Protein AF-A0A5C9DZH8-F1 (afdb_monomer)

Foldseek 3Di:
DVVVVVCVVVVVVVVVVVVVVVVVVVCCVVPDPPDPPDPVNVDDDPVPDDDFDDPDDDQDCLVVLVVVLVVLVVVLVVVVVCVVPDPDDDDPVNVVVNVVVVVVNVVVSVVSVVVRDDNDDPPVNVVVVVVVSVVVRVVVVVVVVD

Radius of gyration: 27.17 Å; Cα contacts (8 Å, |Δi|>4): 18; chains: 1; bounding box: 57×44×65 Å

Solvent-accessible surface area (backbone atoms only — not comparable to full-atom values): 9003 Å² total; per-residue (Å²): 120,66,71,63,61,71,46,46,63,58,52,51,52,53,50,51,53,51,50,50,53,50,51,51,53,49,49,48,62,72,71,47,82,87,66,84,84,48,72,81,77,74,49,81,90,52,94,87,51,81,88,78,77,78,93,75,73,85,76,66,68,63,62,55,53,54,51,54,52,48,54,54,51,51,54,50,49,51,52,54,49,52,56,74,70,46,91,70,83,80,47,74,67,56,54,52,50,50,51,52,55,51,48,53,51,52,53,51,52,52,53,49,63,75,65,57,75,84,86,67,77,49,74,68,55,54,50,52,54,49,53,52,53,52,53,53,51,54,54,52,53,59,62,75,77,106

pLDDT: mean 85.33, std 10.64, range [52.56, 98.5]

Structure (mmCIF, N/CA/C/O backbone):
data_AF-A0A5C9DZH8-F1
#
_entry.id   AF-A0A5C9DZH8-F1
#
loop_
_atom_site.group_PDB
_atom_site.id
_atom_site.type_symbol
_atom_site.label_atom_id
_atom_site.label_alt_id
_atom_site.label_comp_id
_atom_site.label_asym_id
_atom_site.label_entity_id
_atom_site.label_seq_id
_atom_site.pdbx_PDB_ins_code
_atom_site.Cartn_x
_atom_site.Cartn_y
_atom_site.Cartn_z
_atom_site.occupancy
_atom_site.B_iso_or_equiv
_atom_site.auth_seq_id
_atom_site.auth_comp_id
_atom_site.auth_asym_id
_atom_site.auth_atom_id
_atom_site.pdbx_PDB_model_num
ATOM 1 N N . MET A 1 1 ? -8.150 -14.924 -30.686 1.00 62.31 1 MET A N 1
ATOM 2 C CA . MET A 1 1 ? -9.137 -15.748 -29.946 1.00 62.31 1 MET A CA 1
ATOM 3 C C . MET A 1 1 ? -8.520 -16.765 -28.980 1.00 62.31 1 MET A C 1
ATOM 5 O O . MET A 1 1 ? -9.157 -17.005 -27.970 1.00 62.31 1 MET A O 1
ATOM 9 N N . ARG A 1 2 ? -7.307 -17.313 -29.202 1.00 74.12 2 ARG A N 1
ATOM 10 C CA . ARG A 1 2 ? -6.668 -18.257 -28.249 1.00 74.12 2 ARG A CA 1
ATOM 11 C C . ARG A 1 2 ? -6.383 -17.671 -26.857 1.00 74.12 2 ARG A C 1
ATOM 13 O O . ARG A 1 2 ? -6.681 -18.331 -25.878 1.00 74.12 2 ARG A O 1
ATOM 20 N N . LEU A 1 3 ? -5.976 -16.400 -26.790 1.00 78.06 3 LEU A N 1
ATOM 21 C CA . LEU A 1 3 ? -5.715 -15.695 -25.528 1.00 78.06 3 LEU A CA 1
ATOM 22 C C . LEU A 1 3 ? -6.865 -15.830 -24.510 1.00 78.06 3 LEU A C 1
ATOM 24 O O . LEU A 1 3 ? -6.625 -16.128 -23.351 1.00 78.06 3 LEU A O 1
ATOM 28 N N . PHE A 1 4 ? -8.123 -15.673 -24.941 1.00 81.81 4 PHE A N 1
ATOM 29 C CA . PHE A 1 4 ? -9.279 -15.787 -24.042 1.00 81.81 4 PHE A CA 1
ATOM 30 C C . PHE A 1 4 ? -9.488 -17.206 -23.504 1.00 81.81 4 PHE A C 1
ATOM 32 O O . PHE A 1 4 ? -9.944 -17.363 -22.377 1.00 81.81 4 PHE A O 1
ATOM 39 N N . ILE A 1 5 ? -9.142 -18.227 -24.291 1.00 90.69 5 ILE A N 1
ATOM 40 C CA . ILE A 1 5 ? -9.254 -19.634 -23.892 1.00 90.69 5 ILE A CA 1
ATOM 41 C C . ILE A 1 5 ? -8.209 -19.953 -22.817 1.00 90.69 5 ILE A C 1
ATOM 43 O O . ILE A 1 5 ? -8.519 -20.643 -21.850 1.00 90.69 5 ILE A O 1
ATOM 47 N N . ASP A 1 6 ? -7.015 -19.370 -22.926 1.00 90.81 6 ASP A N 1
ATOM 48 C CA . ASP A 1 6 ? -5.928 -19.557 -21.959 1.00 90.81 6 ASP A CA 1
ATOM 49 C C . ASP A 1 6 ? -6.239 -18.933 -20.581 1.00 90.81 6 ASP A C 1
ATOM 51 O O . ASP A 1 6 ? -5.700 -19.371 -19.567 1.00 90.81 6 ASP A O 1
ATOM 55 N N . PHE A 1 7 ? -7.157 -17.959 -20.514 1.00 93.69 7 PHE A N 1
ATOM 56 C CA . PHE A 1 7 ? -7.638 -17.367 -19.257 1.00 93.69 7 PHE A CA 1
ATOM 57 C C . PHE A 1 7 ? -8.841 -18.097 -18.635 1.00 93.69 7 PHE A C 1
ATOM 59 O O . PHE A 1 7 ? -9.183 -17.820 -17.482 1.00 93.69 7 PHE A O 1
ATOM 66 N N . ILE A 1 8 ? -9.466 -19.053 -19.336 1.00 94.19 8 ILE A N 1
ATOM 67 C CA . ILE A 1 8 ? -10.586 -19.845 -18.794 1.00 94.19 8 ILE A CA 1
ATOM 68 C C . ILE A 1 8 ? -10.214 -20.525 -17.463 1.00 94.19 8 ILE A C 1
ATOM 70 O O . ILE A 1 8 ? -11.000 -20.411 -16.521 1.00 94.19 8 ILE A O 1
ATOM 74 N N . PRO A 1 9 ? -9.034 -21.163 -17.306 1.00 95.00 9 PRO A N 1
ATOM 75 C CA . PRO A 1 9 ? -8.641 -21.756 -16.030 1.00 95.00 9 PRO A CA 1
ATOM 76 C C . PRO A 1 9 ? -8.599 -20.743 -14.881 1.00 95.00 9 PRO A C 1
ATOM 78 O O . PRO A 1 9 ? -9.041 -21.059 -13.781 1.00 95.00 9 PRO A O 1
ATOM 81 N N . VAL A 1 10 ? -8.122 -19.518 -15.127 1.00 95.56 10 VAL A N 1
ATOM 82 C CA . VAL A 1 10 ? -8.063 -18.458 -14.105 1.00 95.56 10 VAL A CA 1
ATOM 83 C C . VAL A 1 10 ? -9.467 -18.093 -13.627 1.00 95.56 10 VAL A C 1
ATOM 85 O O . VAL A 1 10 ? -9.702 -17.995 -12.423 1.00 95.56 10 VAL A O 1
ATOM 88 N N . LEU A 1 11 ? -10.421 -17.956 -14.553 1.00 95.00 11 LEU A N 1
ATOM 89 C CA . LEU A 1 11 ? -11.821 -17.692 -14.215 1.00 95.00 11 LEU A CA 1
ATOM 90 C C . LEU A 1 11 ? -12.456 -18.848 -13.437 1.00 95.00 11 LEU A C 1
ATOM 92 O O . LEU A 1 11 ? -13.176 -18.603 -12.470 1.00 95.00 11 LEU A O 1
ATOM 96 N N . ILE A 1 12 ? -12.166 -20.095 -13.819 1.00 96.88 12 ILE A N 1
ATOM 97 C CA . ILE A 1 12 ? -12.646 -21.284 -13.101 1.00 96.88 12 ILE A CA 1
ATOM 98 C C . ILE A 1 12 ? -12.119 -21.285 -11.662 1.00 96.88 12 ILE A C 1
ATOM 100 O O . ILE A 1 12 ? -12.902 -21.468 -10.734 1.00 96.88 12 ILE A O 1
ATOM 104 N N . TRP A 1 13 ? -10.824 -21.030 -11.455 1.00 97.88 13 TRP A N 1
ATOM 105 C CA . TRP A 1 13 ? -10.233 -20.960 -10.115 1.00 97.88 13 TRP A CA 1
ATOM 106 C C . TRP A 1 13 ? -10.805 -19.816 -9.277 1.00 97.88 13 TRP A C 1
ATOM 108 O O . TRP A 1 13 ? -11.124 -20.024 -8.107 1.00 97.88 13 TRP A O 1
ATOM 118 N N . ALA A 1 14 ? -10.990 -18.632 -9.865 1.00 97.56 14 ALA A N 1
ATOM 119 C CA . ALA A 1 14 ? -11.599 -17.496 -9.177 1.00 97.56 14 ALA A CA 1
ATOM 120 C C . ALA A 1 14 ? -13.048 -17.797 -8.757 1.00 97.56 14 ALA A C 1
ATOM 122 O O . ALA A 1 14 ? -13.442 -17.519 -7.623 1.00 97.56 14 ALA A O 1
ATOM 123 N N . MET A 1 15 ? -13.830 -18.421 -9.644 1.00 98.00 15 MET A N 1
ATOM 124 C 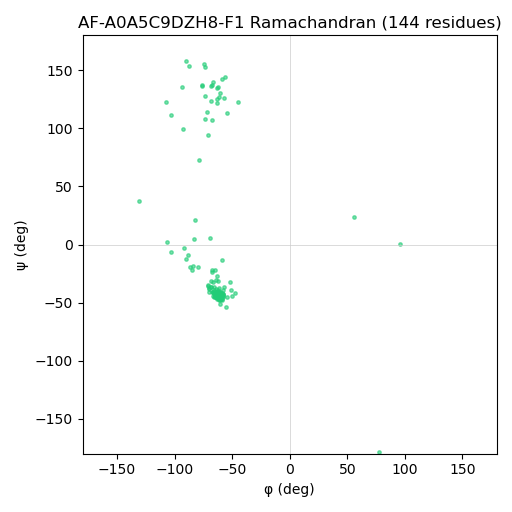CA . MET A 1 15 ? -15.200 -18.836 -9.349 1.00 98.00 15 MET A CA 1
ATOM 125 C C . MET A 1 15 ? -15.236 -19.917 -8.268 1.00 98.00 15 MET A C 1
ATOM 127 O O . MET A 1 15 ? -16.034 -19.820 -7.341 1.00 98.00 15 MET A O 1
ATOM 131 N N . LEU A 1 16 ? -14.354 -20.914 -8.340 1.00 98.38 16 LEU A N 1
ATOM 132 C CA . LEU A 1 16 ? -14.255 -21.968 -7.333 1.00 98.38 16 LEU A CA 1
ATOM 133 C C . LEU A 1 16 ? -13.894 -21.397 -5.954 1.00 98.38 16 LEU A C 1
ATOM 135 O O . LEU A 1 16 ? -14.510 -21.781 -4.962 1.00 98.38 16 LEU A O 1
ATOM 139 N N . ALA A 1 17 ? -12.963 -20.441 -5.887 1.00 98.25 17 ALA A N 1
ATOM 140 C CA . ALA A 1 17 ? -12.622 -19.743 -4.649 1.00 98.25 17 ALA A CA 1
ATOM 141 C C . ALA A 1 17 ? -13.820 -18.964 -4.079 1.00 98.25 17 ALA A C 1
ATOM 143 O O . ALA A 1 17 ? -14.111 -19.068 -2.888 1.00 98.25 17 ALA A O 1
ATOM 144 N N . ALA A 1 18 ? -14.561 -18.240 -4.922 1.00 98.44 18 ALA A N 1
ATOM 145 C CA . ALA A 1 18 ? -15.762 -17.521 -4.500 1.00 98.44 18 ALA A CA 1
ATOM 146 C C . ALA A 1 18 ? -16.862 -18.473 -3.996 1.00 98.44 18 ALA A C 1
ATOM 148 O O . ALA A 1 18 ? -17.441 -18.241 -2.935 1.00 98.44 18 ALA A O 1
ATOM 149 N N . VAL A 1 19 ? -17.113 -19.575 -4.712 1.00 98.50 19 VAL A N 1
ATOM 150 C CA . VAL A 1 19 ? -18.069 -20.616 -4.303 1.00 98.50 19 VAL A CA 1
ATOM 151 C C . VAL A 1 19 ? -17.660 -21.227 -2.969 1.00 98.50 19 VAL A C 1
ATOM 153 O O . VAL A 1 19 ? -18.512 -21.395 -2.102 1.00 98.50 19 VAL A O 1
ATOM 156 N N . LEU A 1 20 ? -16.372 -21.509 -2.763 1.00 98.38 20 LEU A N 1
ATOM 157 C CA . LEU A 1 20 ? -15.872 -22.041 -1.499 1.00 98.38 20 LEU A CA 1
ATOM 158 C C . LEU A 1 20 ? -16.173 -21.093 -0.331 1.00 98.38 20 LEU A C 1
ATOM 160 O O . LEU A 1 20 ? -16.703 -21.539 0.685 1.00 98.38 20 LEU A O 1
ATOM 164 N N . VAL A 1 21 ? -15.899 -19.792 -0.487 1.00 98.44 21 VAL A N 1
ATOM 165 C CA . VAL A 1 21 ? -16.213 -18.775 0.534 1.00 98.44 21 VAL A CA 1
ATOM 166 C C . VAL A 1 21 ? -17.713 -18.747 0.825 1.00 98.44 21 VAL A C 1
ATOM 168 O O . VAL A 1 21 ? -18.111 -18.783 1.987 1.00 98.44 21 VAL A O 1
ATOM 171 N N . ILE A 1 22 ? -18.553 -18.743 -0.213 1.00 98.44 22 ILE A N 1
ATOM 172 C CA . ILE A 1 22 ? -20.014 -18.734 -0.060 1.00 98.44 22 ILE A CA 1
ATOM 173 C C . ILE A 1 22 ? -20.497 -19.991 0.667 1.00 98.44 22 ILE A C 1
ATOM 175 O O . ILE A 1 22 ? -21.283 -19.883 1.605 1.00 98.44 22 ILE A O 1
ATOM 179 N N . VAL A 1 23 ? -20.013 -21.175 0.284 1.00 98.44 23 VAL A N 1
ATOM 180 C CA . VAL A 1 23 ? -20.382 -22.448 0.918 1.00 98.44 23 VAL A CA 1
ATOM 181 C C . VAL A 1 23 ? -19.946 -22.472 2.380 1.00 98.44 23 VAL A C 1
ATOM 183 O O . VAL A 1 23 ? -20.728 -22.888 3.228 1.00 98.44 23 VAL A O 1
ATOM 186 N N . MET A 1 24 ? -18.742 -21.992 2.704 1.00 98.12 24 MET A N 1
ATOM 187 C CA . MET A 1 24 ? -18.263 -21.917 4.088 1.00 98.12 24 MET A CA 1
ATOM 188 C C . MET A 1 24 ? -19.092 -20.948 4.936 1.00 98.12 24 MET A C 1
ATOM 190 O O . MET A 1 24 ? -19.473 -21.289 6.057 1.00 98.12 24 MET A O 1
ATOM 194 N N . LEU A 1 25 ? -19.416 -19.762 4.412 1.00 97.75 25 LEU A N 1
ATOM 195 C CA . LEU A 1 25 ? -20.272 -18.796 5.105 1.00 97.75 25 LEU A CA 1
ATOM 196 C C . LEU A 1 25 ? -21.700 -19.328 5.274 1.00 97.75 25 LEU A C 1
ATOM 198 O O . LEU A 1 25 ? -22.280 -19.182 6.348 1.00 97.75 25 LEU A O 1
ATOM 202 N N . PHE A 1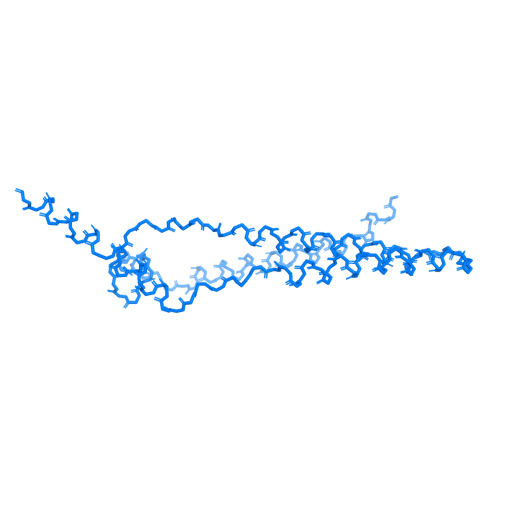 26 ? -22.247 -19.990 4.253 1.00 97.75 26 PHE A N 1
ATOM 203 C CA . PHE A 1 26 ? -23.571 -20.604 4.307 1.00 97.75 26 PHE A CA 1
ATOM 204 C C . PHE A 1 26 ? -23.618 -21.762 5.307 1.00 97.75 26 PHE A C 1
ATOM 206 O O . PHE A 1 26 ? -24.518 -21.818 6.140 1.00 97.75 26 PHE A O 1
ATOM 213 N N . ALA A 1 27 ? -22.619 -22.647 5.291 1.00 97.44 27 ALA A N 1
ATOM 214 C CA . ALA A 1 27 ? -22.493 -23.723 6.267 1.00 97.44 27 ALA A CA 1
ATOM 215 C C . ALA A 1 27 ? -22.372 -23.167 7.692 1.00 97.44 27 ALA A C 1
ATOM 217 O O . ALA A 1 27 ? -23.063 -23.643 8.586 1.00 97.44 27 ALA A O 1
ATOM 218 N N . SER A 1 28 ? -21.562 -22.122 7.900 1.00 95.69 28 SER A N 1
ATOM 219 C CA . SER A 1 28 ? -21.458 -21.424 9.188 1.00 95.69 28 SER A CA 1
ATOM 220 C C . SER A 1 28 ? -22.808 -20.864 9.640 1.00 95.69 28 SER A C 1
ATOM 222 O O . SER A 1 28 ? -23.207 -21.062 10.784 1.00 95.69 28 SER A O 1
ATOM 224 N N . TRP A 1 29 ? -23.557 -20.229 8.735 1.00 93.25 29 TRP A N 1
ATOM 225 C CA . TRP A 1 29 ? -24.883 -19.690 9.028 1.00 93.25 29 TRP A CA 1
ATOM 226 C C . TRP A 1 29 ? -25.904 -20.781 9.394 1.00 93.25 29 TRP A C 1
ATOM 228 O O . TRP A 1 29 ? -26.630 -20.617 10.373 1.00 93.25 29 TRP A O 1
ATOM 238 N N . VAL A 1 30 ? -25.913 -21.914 8.680 1.00 95.31 30 VAL A N 1
ATOM 239 C CA . VAL A 1 30 ? -26.812 -23.052 8.959 1.00 95.31 30 VAL A CA 1
ATOM 240 C C . VAL A 1 30 ? -26.440 -23.775 10.258 1.00 95.31 30 VAL A C 1
ATOM 242 O O . VAL A 1 30 ? -27.325 -24.157 11.020 1.00 95.31 30 VAL A O 1
ATOM 245 N N . LEU A 1 31 ? -25.146 -23.971 10.525 1.00 95.31 31 LEU A N 1
ATOM 246 C CA . LEU A 1 31 ? -24.659 -24.701 11.703 1.00 95.31 31 LEU A CA 1
ATOM 247 C C . LEU A 1 31 ? -24.663 -23.852 12.982 1.00 95.31 31 LEU A C 1
ATOM 249 O O . LEU A 1 31 ? -24.599 -24.402 14.083 1.00 95.31 31 LEU A O 1
ATOM 253 N N . ARG A 1 32 ? -24.710 -22.519 12.869 1.00 90.62 32 ARG A N 1
ATOM 254 C CA . ARG A 1 32 ? -24.673 -21.621 14.025 1.00 90.62 32 ARG A CA 1
ATOM 255 C C . ARG A 1 32 ? -25.903 -21.839 14.924 1.00 90.62 32 ARG A C 1
ATOM 257 O O . ARG A 1 32 ? -27.036 -21.836 14.436 1.00 90.62 32 ARG A O 1
ATOM 264 N N . PRO A 1 33 ? -25.727 -21.917 16.258 1.00 88.69 33 PRO A N 1
ATOM 265 C CA . PRO A 1 33 ? -26.854 -21.900 17.180 1.00 88.69 33 PRO A CA 1
ATOM 266 C C . PRO A 1 33 ? -27.593 -20.563 17.073 1.00 88.69 33 PRO A C 1
ATOM 268 O O . PRO A 1 33 ? -27.020 -19.489 17.290 1.00 88.69 33 PRO A O 1
ATOM 271 N N . HIS A 1 34 ? -28.880 -20.634 16.745 1.00 79.31 34 HIS A N 1
ATOM 272 C CA . HIS A 1 34 ? -29.763 -19.478 16.642 1.00 79.31 34 HIS A CA 1
ATOM 273 C C . HIS A 1 34 ? -30.196 -19.043 18.048 1.00 79.31 34 HIS A C 1
ATOM 275 O O . HIS A 1 34 ? -31.311 -19.297 18.494 1.00 79.31 34 HIS A O 1
ATOM 281 N N . VAL A 1 35 ? -29.270 -18.437 18.791 1.00 75.50 35 VAL A N 1
ATOM 282 C CA . VAL A 1 35 ? -29.570 -17.826 20.090 1.00 75.50 35 VAL A CA 1
ATOM 283 C C . VAL A 1 35 ? -30.278 -16.495 19.845 1.00 75.50 35 VAL A C 1
ATOM 285 O O . VAL A 1 35 ? -29.836 -15.727 18.990 1.00 75.50 35 VAL A O 1
ATOM 288 N N . LEU A 1 36 ? -31.340 -16.213 20.609 1.00 75.06 36 LEU A N 1
ATOM 289 C CA . LEU A 1 36 ? -32.022 -14.915 20.622 1.00 75.06 36 LEU A CA 1
ATOM 290 C C . LEU A 1 36 ? -30.986 -13.781 20.668 1.00 75.06 36 LEU A C 1
ATOM 292 O O . LEU A 1 36 ? -30.122 -13.744 21.553 1.00 75.06 36 LEU A O 1
ATOM 296 N N . GLN A 1 37 ? -31.054 -12.893 19.677 1.00 78.38 37 GLN A N 1
ATOM 297 C CA . GLN A 1 37 ? -30.269 -11.667 19.637 1.00 78.38 37 GLN A CA 1
ATOM 298 C C . GLN A 1 37 ? -30.836 -10.730 20.705 1.00 78.38 37 GLN A C 1
ATOM 300 O O . GLN A 1 37 ? -31.842 -10.064 20.493 1.00 78.38 37 GLN A O 1
ATOM 305 N N . ASN A 1 38 ? -30.249 -10.756 21.899 1.00 80.75 38 ASN A N 1
ATOM 306 C CA . ASN A 1 38 ? -30.510 -9.762 22.932 1.00 80.75 38 ASN A CA 1
ATOM 307 C C . ASN A 1 38 ? -29.819 -8.443 22.556 1.00 80.75 38 ASN A C 1
ATOM 309 O O . ASN A 1 38 ? -28.785 -8.463 21.888 1.00 80.75 38 ASN A O 1
ATOM 313 N N . SER A 1 39 ? -30.372 -7.323 23.032 1.00 82.06 39 SER A N 1
ATOM 314 C CA . SER A 1 39 ? -29.853 -5.968 22.779 1.00 82.06 39 SER A CA 1
ATOM 315 C C . SER A 1 39 ? -28.339 -5.869 23.021 1.00 82.06 39 SER A C 1
ATOM 317 O O . SER A 1 39 ? -27.614 -5.352 22.178 1.00 82.06 39 SER A O 1
ATOM 319 N N . GLU A 1 40 ? -27.854 -6.494 24.100 1.00 82.56 40 GLU A N 1
ATOM 320 C CA . GLU A 1 40 ? -26.433 -6.553 24.479 1.00 82.56 40 GLU A CA 1
ATOM 321 C C . GLU A 1 40 ? -25.511 -7.273 23.480 1.00 82.56 40 GLU A C 1
ATOM 323 O O . GLU A 1 40 ? -24.320 -7.001 23.431 1.00 82.56 40 GLU A O 1
ATOM 328 N N . LYS A 1 41 ? -26.009 -8.233 22.687 1.00 82.00 41 LYS A N 1
ATOM 329 C CA . LYS A 1 41 ? -25.179 -8.914 21.667 1.00 82.00 41 LYS A CA 1
ATOM 330 C C . LYS A 1 41 ? -25.102 -8.139 20.360 1.00 82.00 41 LYS A C 1
ATOM 332 O O . LYS A 1 41 ? -24.256 -8.449 19.525 1.00 82.00 41 LYS A O 1
ATOM 337 N N . THR A 1 42 ? -26.034 -7.217 20.151 1.00 87.25 42 THR A N 1
ATOM 338 C CA . THR A 1 42 ? -26.127 -6.383 18.949 1.00 87.25 42 THR A CA 1
ATOM 339 C C . THR A 1 42 ? -25.625 -4.961 19.182 1.00 87.25 42 THR A C 1
ATOM 341 O O . THR A 1 42 ? -25.540 -4.200 18.221 1.00 87.25 42 THR A O 1
ATOM 344 N N . SER A 1 43 ? -25.303 -4.596 20.427 1.00 86.62 43 SER A N 1
ATOM 345 C CA . SER A 1 43 ? -24.694 -3.315 20.768 1.00 86.62 43 SER A CA 1
ATOM 346 C C . SER A 1 43 ? -23.217 -3.274 20.358 1.00 86.62 43 SER A C 1
ATOM 348 O O . SER A 1 43 ? -22.547 -4.298 20.202 1.00 86.62 43 SER A O 1
ATOM 350 N N . THR A 1 44 ? -22.711 -2.061 20.134 1.00 87.62 44 THR A N 1
ATOM 351 C CA . THR A 1 44 ? -21.293 -1.822 19.845 1.00 87.62 44 THR A CA 1
ATOM 352 C C . THR A 1 44 ? -20.437 -2.254 21.034 1.00 87.62 44 THR A C 1
ATOM 354 O O . THR A 1 44 ? -20.759 -1.949 22.179 1.00 87.62 44 THR A O 1
ATOM 357 N N . TYR A 1 45 ? -19.330 -2.949 20.767 1.00 86.06 45 TYR A N 1
ATOM 358 C CA . TYR A 1 45 ? -18.398 -3.364 21.812 1.00 86.06 45 TYR A CA 1
ATOM 359 C C . TYR A 1 45 ? -17.606 -2.165 22.358 1.00 86.06 45 TYR A C 1
ATOM 361 O O . TYR A 1 45 ? -16.770 -1.613 21.650 1.00 86.06 45 TYR A O 1
ATOM 369 N N . GLU A 1 46 ? -17.834 -1.822 23.626 1.00 86.81 46 GLU A N 1
ATOM 370 C CA . GLU A 1 46 ? -17.144 -0.749 24.371 1.00 86.81 46 GLU A CA 1
ATOM 371 C C . GLU A 1 46 ? -16.650 -1.259 25.742 1.00 86.81 46 GLU A C 1
ATOM 373 O O . GLU A 1 46 ? -16.732 -0.585 26.764 1.00 86.81 46 GLU A O 1
ATOM 378 N N . CYS A 1 47 ? -16.184 -2.515 25.804 1.00 85.06 47 CYS A N 1
ATOM 379 C CA . CYS A 1 47 ? -15.733 -3.169 27.048 1.00 85.06 47 CYS A CA 1
ATOM 380 C C . CYS A 1 47 ? -16.777 -3.183 28.192 1.00 85.06 47 CYS A C 1
ATOM 382 O O . CYS A 1 47 ? -16.407 -3.339 29.355 1.00 85.06 47 CYS A O 1
ATOM 384 N N . GLY A 1 48 ? -18.070 -3.072 27.861 1.00 84.50 48 GLY A N 1
ATOM 385 C CA . GLY A 1 48 ? -19.183 -3.053 28.819 1.00 84.50 48 GLY A CA 1
ATOM 386 C C . GLY A 1 48 ? -19.669 -1.656 29.216 1.00 84.50 48 GLY A C 1
ATOM 387 O O . GLY A 1 48 ? -20.600 -1.561 30.009 1.00 84.50 48 GLY A O 1
ATOM 388 N N . GLU A 1 49 ? -19.069 -0.594 28.674 1.00 82.00 49 GLU A N 1
ATOM 389 C CA . GLU A 1 49 ? -19.537 0.785 28.844 1.00 82.00 49 GLU A CA 1
ATOM 390 C C . GLU A 1 49 ? -20.534 1.181 27.742 1.00 82.00 49 GLU A C 1
ATOM 392 O O . GLU A 1 49 ? -20.560 0.596 26.658 1.00 82.00 49 GLU A O 1
ATOM 397 N N . GLU A 1 50 ? -21.359 2.196 28.007 1.00 83.25 50 GLU A N 1
ATOM 398 C CA . GLU A 1 50 ? -22.243 2.766 26.987 1.00 83.25 50 GLU A CA 1
ATOM 399 C C . GLU A 1 50 ? -21.445 3.656 26.015 1.00 83.25 50 GLU A C 1
ATOM 401 O O . GLU A 1 50 ? -20.596 4.437 26.455 1.00 83.25 50 GLU A O 1
ATOM 406 N N . PRO A 1 51 ? -21.701 3.577 24.694 1.00 82.06 51 PRO A N 1
ATOM 407 C CA . PRO A 1 51 ? -20.979 4.375 23.711 1.00 82.06 51 PRO A CA 1
ATOM 408 C C . PRO A 1 51 ? -21.240 5.869 23.923 1.00 82.06 51 PRO A C 1
ATOM 410 O O . PRO A 1 51 ? -22.384 6.325 23.922 1.00 82.06 51 PRO A O 1
ATOM 413 N N . ILE A 1 52 ? -20.163 6.644 24.066 1.00 77.81 52 ILE A N 1
ATOM 414 C CA . ILE A 1 52 ? -20.230 8.071 24.395 1.00 77.81 52 ILE A CA 1
ATOM 415 C C . ILE A 1 52 ? -19.858 8.910 23.171 1.00 77.81 52 ILE A C 1
ATOM 417 O O . ILE A 1 52 ? -18.746 8.823 22.650 1.00 77.81 52 ILE A O 1
ATOM 421 N N . GLY A 1 53 ? -20.762 9.798 22.760 1.00 75.19 53 GLY A N 1
ATOM 422 C CA . GLY A 1 53 ? -20.505 10.778 21.706 1.00 75.19 53 GLY A CA 1
ATOM 423 C C . GLY A 1 53 ? -20.559 10.221 20.273 1.00 75.19 53 GLY A C 1
ATOM 424 O O . GLY A 1 53 ? -20.890 9.060 20.035 1.00 75.19 53 GLY A O 1
ATOM 425 N N . PRO A 1 54 ? -20.295 11.073 19.269 1.00 72.94 54 PRO A N 1
ATOM 426 C CA . PRO A 1 54 ? -20.358 10.673 17.870 1.00 72.94 54 PRO A CA 1
ATOM 427 C C . PRO A 1 54 ? -19.165 9.786 17.484 1.00 72.94 54 PRO A C 1
ATOM 429 O O . PRO A 1 54 ? -18.016 10.203 17.579 1.00 72.94 54 PRO A O 1
ATOM 432 N N . ALA A 1 55 ? -19.436 8.616 16.894 1.00 73.25 55 ALA A N 1
ATOM 433 C CA . ALA A 1 55 ? -18.413 7.713 16.339 1.00 73.25 55 ALA A CA 1
ATOM 434 C C . ALA A 1 55 ? -17.710 8.250 15.067 1.00 73.25 55 ALA A C 1
ATOM 436 O O . ALA A 1 55 ? -16.940 7.544 14.415 1.00 73.25 55 ALA A O 1
ATOM 437 N N . ARG A 1 56 ? -17.999 9.494 14.661 1.00 69.88 56 ARG A N 1
ATOM 438 C CA . ARG A 1 56 ? -17.397 10.130 13.487 1.00 69.88 56 ARG A CA 1
ATOM 439 C C . ARG A 1 56 ? -16.170 10.923 13.901 1.00 69.88 56 ARG A C 1
ATOM 441 O O . ARG A 1 56 ? -16.277 12.069 14.326 1.00 69.88 56 ARG A O 1
ATOM 448 N N . VAL A 1 57 ? -15.010 10.317 13.700 1.00 71.19 57 VAL A N 1
ATOM 449 C CA . VAL A 1 57 ? -13.722 11.005 13.768 1.00 71.19 57 VAL A CA 1
ATOM 450 C C . VAL A 1 57 ? -13.313 11.479 12.374 1.00 71.19 57 VAL A C 1
ATOM 452 O O . VAL A 1 57 ? -13.448 10.748 11.391 1.00 71.19 57 VAL A O 1
ATOM 455 N N . SER A 1 58 ? -12.824 12.716 12.269 1.00 68.81 58 SER A N 1
ATOM 456 C CA . SER A 1 58 ? -12.185 13.192 11.041 1.00 68.81 58 SER A CA 1
ATOM 457 C C . SER A 1 58 ? -10.884 12.424 10.855 1.00 68.81 58 SER A C 1
ATOM 459 O O . SER A 1 58 ? -9.924 12.642 11.594 1.00 68.81 58 SER A O 1
ATOM 461 N N . PHE A 1 59 ? -10.855 11.505 9.890 1.00 64.94 59 PHE A N 1
ATOM 462 C CA . PHE A 1 59 ? -9.634 10.776 9.575 1.00 64.94 59 PHE A CA 1
ATOM 463 C C . PHE A 1 59 ? -8.545 11.766 9.132 1.00 64.94 59 PHE A C 1
ATOM 465 O O . PHE A 1 59 ? -8.808 12.610 8.269 1.00 64.94 59 PHE A O 1
ATOM 472 N N . PRO A 1 60 ? -7.330 11.697 9.701 1.00 71.12 60 PRO A N 1
ATOM 473 C CA . PRO A 1 60 ? -6.240 12.567 9.291 1.00 71.12 60 PRO A CA 1
ATOM 474 C C . PRO A 1 60 ? -5.927 12.375 7.802 1.00 71.12 60 PRO A C 1
ATOM 476 O O . PRO A 1 60 ? -5.910 11.254 7.289 1.00 71.12 60 PRO A O 1
ATOM 479 N N . TYR A 1 61 ? -5.606 13.474 7.115 1.00 76.06 61 TYR A N 1
ATOM 480 C CA . TYR A 1 61 ? -5.230 13.478 5.692 1.00 76.06 61 TYR A CA 1
ATOM 481 C C . TYR A 1 61 ? -3.995 12.610 5.392 1.00 76.06 61 TYR A C 1
ATOM 483 O O . TYR A 1 61 ? -3.713 12.286 4.243 1.00 76.06 61 TYR A O 1
ATOM 491 N N . ASN A 1 62 ? -3.267 12.194 6.424 1.00 77.62 62 ASN A N 1
ATOM 492 C CA . ASN A 1 62 ? -2.060 11.384 6.337 1.00 77.62 62 ASN A CA 1
ATOM 493 C C . ASN A 1 62 ? -2.301 10.053 5.603 1.00 77.62 62 ASN A C 1
ATOM 495 O O . ASN A 1 62 ? -1.450 9.636 4.821 1.00 77.62 62 ASN A O 1
ATOM 499 N N . TYR A 1 63 ? -3.470 9.419 5.772 1.00 81.25 63 TYR A N 1
ATOM 500 C CA . TYR A 1 63 ? -3.826 8.187 5.047 1.00 81.25 63 TYR A CA 1
ATOM 501 C C . TYR A 1 63 ? -3.898 8.391 3.526 1.00 81.25 63 TYR A C 1
ATOM 503 O O . TYR A 1 63 ? -3.551 7.492 2.754 1.00 81.25 63 TYR A O 1
ATOM 511 N N . LEU A 1 64 ? -4.280 9.593 3.083 1.00 86.56 64 LEU A N 1
ATOM 512 C CA . LEU A 1 64 ? -4.267 9.953 1.668 1.00 86.56 64 LEU A CA 1
ATOM 513 C C . LEU A 1 64 ? -2.830 10.023 1.141 1.00 86.56 64 LEU A C 1
ATOM 515 O O . LEU A 1 64 ? -2.560 9.520 0.054 1.00 86.56 64 LEU A O 1
ATOM 519 N N . THR A 1 65 ? -1.897 10.573 1.925 1.00 86.81 65 THR A N 1
ATOM 520 C CA . THR A 1 65 ? -0.472 10.630 1.562 1.00 86.81 65 THR A CA 1
ATOM 521 C C . THR A 1 65 ? 0.105 9.233 1.342 1.00 86.81 65 THR A C 1
ATOM 523 O O . THR A 1 65 ? 0.770 9.008 0.334 1.00 86.81 65 THR A O 1
ATOM 526 N N . TYR A 1 66 ? -0.200 8.274 2.224 1.00 88.62 66 TYR A N 1
ATOM 527 C CA . TYR A 1 66 ? 0.208 6.875 2.037 1.00 88.62 66 TYR A CA 1
ATOM 528 C C . TYR A 1 66 ? -0.409 6.254 0.778 1.00 88.62 66 TYR A C 1
ATOM 530 O O . TYR A 1 66 ? 0.283 5.560 0.039 1.00 88.62 66 TYR A O 1
ATOM 538 N N . THR A 1 67 ? -1.682 6.542 0.499 1.00 91.44 67 THR A N 1
ATOM 539 C CA . THR A 1 67 ? -2.382 6.030 -0.691 1.00 91.44 67 THR A CA 1
ATOM 540 C C . THR A 1 67 ? -1.761 6.560 -1.986 1.00 91.44 67 THR A C 1
ATOM 542 O O . THR A 1 67 ? -1.504 5.793 -2.912 1.00 91.44 67 THR A O 1
ATOM 545 N N . ILE A 1 68 ? -1.465 7.862 -2.049 1.00 91.81 68 ILE A N 1
ATOM 546 C CA . ILE A 1 68 ? -0.807 8.482 -3.208 1.00 91.81 68 ILE A CA 1
ATOM 547 C C . ILE A 1 68 ? 0.619 7.941 -3.364 1.00 91.81 68 ILE A C 1
ATOM 549 O O . ILE A 1 68 ? 1.030 7.621 -4.476 1.00 91.81 68 ILE A O 1
ATOM 553 N N . LEU A 1 69 ? 1.367 7.799 -2.266 1.00 92.31 69 LEU A N 1
ATOM 554 C CA . LEU A 1 69 ? 2.715 7.232 -2.298 1.00 92.31 69 LEU A CA 1
ATOM 555 C C . LEU A 1 69 ? 2.706 5.785 -2.813 1.00 92.31 69 LEU A C 1
ATOM 557 O O . LEU A 1 69 ? 3.528 5.440 -3.660 1.00 92.31 69 LEU A O 1
ATOM 561 N N . PHE A 1 70 ? 1.761 4.965 -2.347 1.00 93.94 70 PHE A N 1
ATOM 562 C CA . PHE A 1 70 ? 1.568 3.601 -2.834 1.00 93.94 70 PHE A CA 1
ATOM 563 C C . PHE A 1 70 ? 1.283 3.583 -4.338 1.00 93.94 70 PHE A C 1
ATOM 565 O O . PHE A 1 70 ? 1.962 2.868 -5.063 1.00 93.94 70 PHE A O 1
ATOM 572 N N . LEU A 1 71 ? 0.363 4.426 -4.819 1.00 95.69 71 LEU A N 1
ATOM 573 C CA . LEU A 1 71 ? 0.036 4.523 -6.244 1.00 95.69 71 LEU A CA 1
ATOM 574 C C . LEU A 1 71 ? 1.261 4.882 -7.100 1.00 95.69 71 LEU A C 1
ATOM 576 O O . LEU A 1 71 ? 1.470 4.306 -8.165 1.00 95.69 71 LEU A O 1
ATOM 580 N N . VAL A 1 72 ? 2.089 5.823 -6.638 1.00 94.81 72 VAL A N 1
ATOM 581 C CA . VAL A 1 72 ? 3.315 6.229 -7.343 1.00 94.81 72 VAL A CA 1
ATOM 582 C C . VAL A 1 72 ? 4.310 5.069 -7.444 1.00 94.81 72 VAL A C 1
ATOM 584 O O . VAL A 1 72 ? 4.862 4.826 -8.518 1.00 94.81 72 VAL A O 1
ATOM 587 N N . VAL A 1 73 ? 4.537 4.346 -6.344 1.00 95.44 73 VAL A N 1
ATOM 588 C CA . VAL A 1 73 ? 5.445 3.188 -6.315 1.00 95.44 73 VAL A CA 1
ATOM 589 C C . VAL A 1 73 ? 4.890 2.015 -7.128 1.00 95.44 73 VAL A C 1
ATOM 591 O O . VAL A 1 73 ? 5.661 1.333 -7.798 1.00 95.44 73 VAL A O 1
ATOM 594 N N . ASP A 1 74 ? 3.575 1.801 -7.120 1.00 96.56 74 ASP A N 1
ATOM 595 C CA . ASP A 1 74 ? 2.900 0.759 -7.900 1.00 96.56 74 ASP A CA 1
ATOM 596 C C . ASP A 1 74 ? 3.068 0.995 -9.410 1.00 96.56 74 ASP A C 1
ATOM 598 O O . ASP A 1 74 ? 3.520 0.115 -10.145 1.00 96.56 74 ASP A O 1
ATOM 602 N N . VAL A 1 75 ? 2.844 2.233 -9.867 1.00 95.38 75 VAL A N 1
ATOM 603 C CA . VAL A 1 75 ? 3.093 2.627 -11.263 1.00 95.38 75 VAL A CA 1
ATOM 604 C C . VAL A 1 75 ? 4.570 2.465 -11.630 1.00 95.38 75 VAL A C 1
ATOM 606 O O . VAL A 1 75 ? 4.879 1.934 -12.698 1.00 95.38 75 VAL A O 1
ATOM 609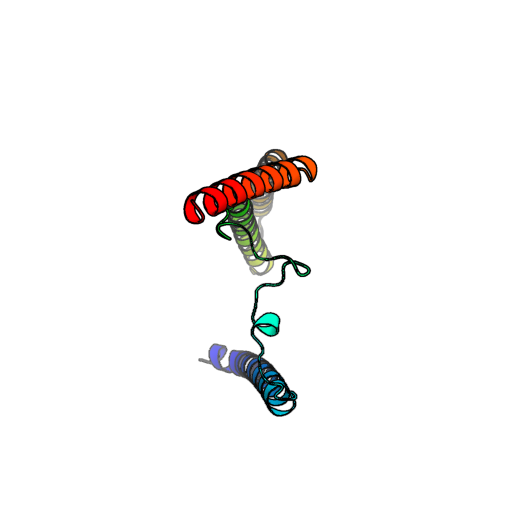 N N . LEU A 1 76 ? 5.498 2.867 -10.754 1.00 95.31 76 LEU A N 1
ATOM 610 C CA . LEU A 1 76 ? 6.932 2.639 -10.960 1.00 95.31 76 LEU A CA 1
ATOM 611 C C . LEU A 1 76 ? 7.247 1.141 -11.113 1.00 95.31 76 LEU A C 1
ATOM 613 O O . LEU A 1 76 ? 7.981 0.757 -12.024 1.00 95.31 76 LEU A O 1
ATOM 617 N N . GLY A 1 77 ? 6.665 0.294 -10.262 1.00 94.31 77 GLY A N 1
ATOM 618 C CA . GLY A 1 77 ? 6.785 -1.159 -10.340 1.00 94.31 77 GLY A CA 1
ATOM 619 C C . GLY A 1 77 ? 6.277 -1.716 -11.669 1.00 94.31 77 GLY A C 1
ATOM 620 O O . GLY A 1 77 ? 6.957 -2.537 -12.284 1.00 94.31 77 GLY A O 1
ATOM 621 N N . ALA A 1 78 ? 5.145 -1.215 -12.171 1.00 94.50 78 ALA A N 1
ATOM 622 C CA . ALA A 1 78 ? 4.620 -1.588 -13.481 1.00 94.50 78 ALA A CA 1
ATOM 623 C C . ALA A 1 78 ? 5.589 -1.220 -14.621 1.00 94.50 78 ALA A C 1
ATOM 625 O O . ALA A 1 78 ? 5.829 -2.045 -15.503 1.00 94.50 78 ALA A O 1
ATOM 626 N N . PHE A 1 79 ? 6.210 -0.033 -14.587 1.00 91.00 79 PHE A N 1
ATOM 627 C CA . PHE A 1 79 ? 7.243 0.354 -15.560 1.00 91.00 79 PHE A CA 1
ATOM 628 C C . PHE A 1 79 ? 8.467 -0.568 -15.511 1.00 91.00 79 PHE A C 1
ATOM 630 O O . PHE A 1 79 ? 8.956 -0.995 -16.558 1.00 91.00 79 PHE A O 1
ATOM 637 N N . LEU A 1 80 ? 8.947 -0.906 -14.312 1.00 91.12 80 LEU A N 1
ATOM 638 C CA . LEU A 1 80 ? 10.079 -1.820 -14.135 1.00 91.12 80 LEU A CA 1
ATOM 639 C C . LEU A 1 80 ? 9.746 -3.243 -14.604 1.00 91.12 80 LEU A C 1
ATOM 641 O O . LEU A 1 80 ? 10.576 -3.894 -15.239 1.00 91.12 80 LEU A O 1
ATOM 645 N N . TRP A 1 81 ? 8.527 -3.718 -14.350 1.00 91.69 81 TRP A N 1
ATOM 646 C CA . TRP A 1 81 ? 8.061 -5.017 -14.829 1.00 91.69 81 TRP A CA 1
ATOM 647 C C . TRP A 1 81 ? 7.936 -5.061 -16.356 1.00 91.69 81 TRP A C 1
ATOM 649 O O . TRP A 1 81 ? 8.409 -6.011 -16.986 1.00 91.69 81 TRP A O 1
ATOM 659 N N . LEU A 1 82 ? 7.363 -4.022 -16.971 1.00 90.56 82 LEU A N 1
ATOM 660 C CA . LEU A 1 82 ? 7.298 -3.890 -18.430 1.00 90.56 82 LEU A CA 1
ATOM 661 C C . LEU A 1 82 ? 8.695 -3.890 -19.047 1.00 90.56 82 LEU A C 1
ATOM 663 O O . LEU A 1 82 ? 8.929 -4.573 -20.040 1.00 90.56 82 LEU A O 1
ATOM 667 N N . LEU A 1 83 ? 9.642 -3.180 -18.432 1.00 87.75 83 LEU A N 1
ATOM 668 C CA . LEU A 1 83 ? 11.032 -3.190 -18.867 1.00 87.75 83 LEU A CA 1
ATOM 669 C C . LEU A 1 83 ? 11.628 -4.600 -18.798 1.00 87.75 83 LEU A C 1
ATOM 671 O O . LEU A 1 83 ? 12.165 -5.086 -19.792 1.00 87.75 83 LEU A O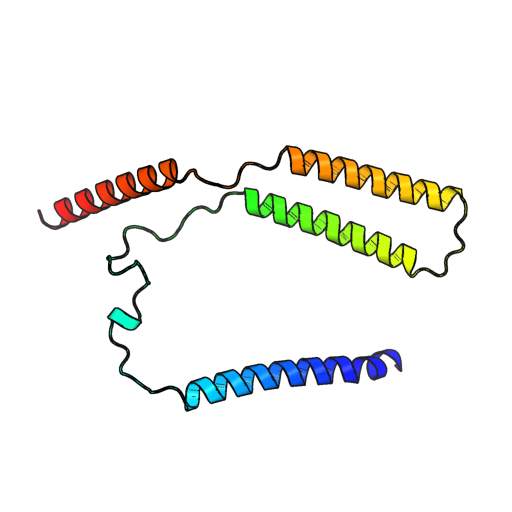 1
ATOM 675 N N . SER A 1 84 ? 11.492 -5.270 -17.650 1.00 87.25 84 SER A N 1
ATOM 676 C CA . SER A 1 84 ? 12.044 -6.609 -17.420 1.00 87.25 84 SER A CA 1
ATOM 677 C C . SER A 1 84 ? 11.433 -7.682 -18.322 1.00 87.25 84 SER A C 1
ATOM 679 O O . SER A 1 84 ? 12.098 -8.673 -18.612 1.00 87.25 84 SER A O 1
ATOM 681 N N . SER A 1 85 ? 10.172 -7.528 -18.720 1.00 88.19 85 SER A N 1
ATOM 682 C CA . SER A 1 85 ? 9.469 -8.472 -19.595 1.00 88.19 85 SER A CA 1
ATOM 683 C C . SER A 1 85 ? 9.615 -8.137 -21.081 1.00 88.19 85 SER A C 1
ATOM 685 O O . SER A 1 85 ? 9.304 -8.969 -21.935 1.00 88.19 85 SER A O 1
ATOM 687 N N . SER A 1 86 ? 10.105 -6.940 -21.413 1.00 87.00 86 SER A N 1
ATOM 688 C CA . SER A 1 86 ? 10.301 -6.534 -22.798 1.00 87.00 86 SER A CA 1
ATOM 689 C C . SER A 1 86 ? 11.412 -7.346 -23.469 1.00 87.00 86 SER A C 1
ATOM 691 O O . SER A 1 86 ? 12.488 -7.555 -22.919 1.00 87.00 86 SER A O 1
ATOM 693 N N . SER A 1 87 ? 11.185 -7.764 -24.715 1.00 81.75 87 SER A N 1
ATOM 694 C CA . SER A 1 87 ? 12.230 -8.360 -25.566 1.00 81.75 87 SER A CA 1
ATOM 695 C C . SER A 1 87 ? 13.107 -7.297 -26.248 1.00 81.75 87 SER A C 1
ATOM 697 O O . SER A 1 87 ? 13.704 -7.553 -27.296 1.00 81.75 87 SER A O 1
ATOM 699 N N . LEU A 1 88 ? 13.137 -6.075 -25.705 1.00 78.31 88 LEU A N 1
ATOM 700 C CA . LEU A 1 88 ? 13.893 -4.964 -26.269 1.00 78.31 88 LEU A CA 1
ATOM 701 C C . LEU A 1 88 ? 15.391 -5.236 -26.122 1.00 78.31 88 LEU A C 1
ATOM 703 O O . LEU A 1 88 ? 15.875 -5.649 -25.071 1.00 78.31 88 LEU A O 1
ATOM 707 N N . ARG A 1 89 ? 16.152 -4.970 -27.187 1.00 80.81 89 ARG A N 1
ATOM 708 C CA . ARG A 1 89 ? 17.611 -4.937 -27.090 1.00 80.81 89 ARG A CA 1
ATOM 709 C C . ARG A 1 89 ? 18.011 -3.664 -26.360 1.00 80.81 89 ARG A C 1
ATOM 711 O O . ARG A 1 89 ? 17.898 -2.572 -26.914 1.00 80.81 89 ARG A O 1
ATOM 718 N N . PHE A 1 90 ? 18.471 -3.810 -25.125 1.00 85.31 90 PHE A N 1
ATOM 719 C CA . PHE A 1 90 ? 18.983 -2.681 -24.365 1.00 85.31 90 PHE A CA 1
ATOM 720 C C . PHE A 1 90 ? 20.282 -2.178 -24.982 1.00 85.31 90 PHE A C 1
ATOM 722 O O . PHE A 1 90 ? 21.248 -2.921 -25.137 1.00 85.31 90 PHE A O 1
ATOM 729 N N . THR A 1 91 ? 20.289 -0.898 -25.334 1.00 89.31 91 THR A N 1
ATOM 730 C CA . THR A 1 91 ? 21.529 -0.157 -25.571 1.00 89.31 91 THR A CA 1
ATOM 731 C C . THR A 1 91 ? 21.991 0.413 -24.231 1.00 89.31 91 THR A C 1
ATOM 733 O O . THR A 1 91 ? 21.159 0.681 -23.363 1.00 89.31 91 THR A O 1
ATOM 736 N N . GLU A 1 92 ? 23.291 0.645 -24.054 1.00 89.38 92 GLU A N 1
ATOM 737 C CA . GLU A 1 92 ? 23.838 1.226 -22.816 1.00 89.38 92 GLU A CA 1
ATOM 738 C C . GLU A 1 92 ? 23.115 2.518 -22.404 1.00 89.38 92 GLU A C 1
ATOM 740 O O . GLU A 1 92 ? 22.781 2.708 -21.238 1.00 89.38 92 GLU A O 1
ATOM 745 N N . ILE A 1 93 ? 22.768 3.367 -23.378 1.00 92.06 93 ILE A N 1
ATOM 746 C CA . ILE A 1 93 ? 22.014 4.611 -23.162 1.00 92.06 93 ILE A CA 1
ATOM 747 C C . ILE A 1 93 ? 20.649 4.344 -22.509 1.00 92.06 93 ILE A C 1
ATOM 749 O O . ILE A 1 93 ? 20.258 5.052 -21.583 1.00 92.06 93 ILE A O 1
ATOM 753 N N . THR A 1 94 ? 19.932 3.312 -22.957 1.00 88.50 94 THR A N 1
ATOM 754 C CA . THR A 1 94 ? 18.618 2.942 -22.415 1.00 88.50 94 THR A CA 1
ATOM 755 C C . THR A 1 94 ? 18.734 2.510 -20.957 1.00 88.50 94 THR A C 1
ATOM 757 O O . THR A 1 94 ? 17.932 2.929 -20.127 1.00 88.50 94 THR A O 1
ATOM 760 N N . VAL A 1 95 ? 19.765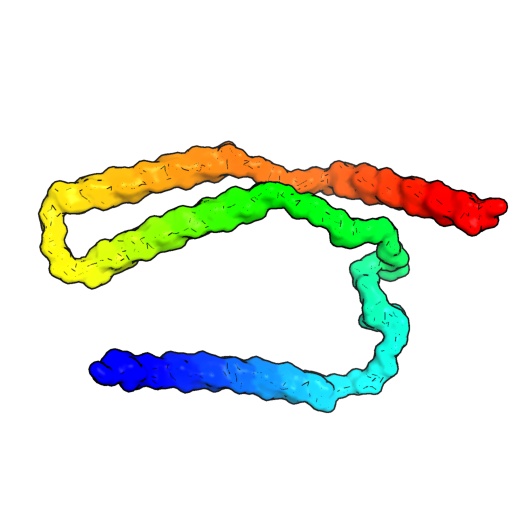 1.729 -20.619 1.00 88.88 95 VAL A N 1
ATOM 761 C CA . VAL A 1 95 ? 20.019 1.299 -19.234 1.00 88.88 95 VAL A CA 1
ATOM 762 C C . VAL A 1 95 ? 20.255 2.512 -18.332 1.00 88.88 95 VAL A C 1
ATOM 764 O O . VAL A 1 95 ? 19.620 2.632 -17.285 1.00 88.88 95 VAL A O 1
ATOM 767 N N . TRP A 1 96 ? 21.087 3.461 -18.766 1.00 93.81 96 TRP A N 1
ATOM 768 C CA . TRP A 1 96 ? 21.347 4.687 -18.008 1.00 93.81 96 TRP A CA 1
ATOM 769 C C . TRP A 1 96 ? 20.102 5.558 -17.818 1.00 93.81 96 TRP A C 1
ATOM 771 O O . TRP A 1 96 ? 19.894 6.092 -16.729 1.00 93.81 96 TRP A O 1
ATOM 781 N N . GLN A 1 97 ? 19.241 5.663 -18.832 1.00 91.62 97 GLN A N 1
ATOM 782 C CA . GLN A 1 97 ? 17.972 6.389 -18.727 1.00 91.62 97 GLN A CA 1
ATOM 783 C C . GLN A 1 97 ? 17.040 5.769 -17.679 1.00 91.62 97 GLN A C 1
ATOM 785 O O . GLN A 1 97 ? 16.460 6.503 -16.880 1.00 91.62 97 GLN A O 1
ATOM 790 N N . PHE A 1 98 ? 16.929 4.438 -17.625 1.00 90.50 98 PHE A N 1
ATOM 791 C CA . PHE A 1 98 ? 16.099 3.758 -16.626 1.00 90.50 98 PHE A CA 1
ATOM 792 C C . PHE A 1 98 ? 16.678 3.825 -15.212 1.00 90.50 98 PHE A C 1
ATOM 794 O O . PHE A 1 98 ? 15.917 3.975 -14.252 1.00 90.50 98 PHE A O 1
ATOM 801 N N . ILE A 1 99 ? 18.006 3.774 -15.072 1.00 92.81 99 ILE A N 1
ATOM 802 C CA . ILE A 1 99 ? 18.679 4.003 -13.787 1.00 92.81 99 ILE A CA 1
ATOM 803 C C . ILE A 1 99 ? 18.383 5.419 -13.289 1.00 92.81 99 ILE A C 1
ATOM 805 O O . ILE A 1 99 ? 17.993 5.590 -12.136 1.00 92.81 99 ILE A O 1
ATOM 809 N N . LEU A 1 100 ? 18.511 6.429 -14.153 1.00 95.69 100 LEU A N 1
ATOM 810 C CA . LEU A 1 100 ? 18.233 7.819 -13.799 1.00 95.69 100 LEU A CA 1
ATOM 811 C C . LEU A 1 100 ? 16.751 8.039 -13.466 1.00 95.69 100 LEU A C 1
ATOM 813 O O . LEU A 1 100 ? 16.445 8.647 -12.443 1.00 95.69 100 LEU A O 1
ATOM 817 N N . PHE A 1 101 ? 15.838 7.496 -14.274 1.00 92.75 101 PHE A N 1
ATOM 818 C CA . PHE A 1 101 ? 14.396 7.521 -14.017 1.00 92.75 101 PHE A CA 1
ATOM 819 C C . PHE A 1 101 ? 14.067 6.930 -12.642 1.00 92.75 101 PHE A C 1
ATOM 821 O O . PHE A 1 101 ? 13.475 7.605 -11.803 1.00 92.75 101 PHE A O 1
ATOM 828 N N . THR A 1 102 ? 14.526 5.707 -12.372 1.00 94.31 102 THR A N 1
ATOM 829 C CA . THR A 1 102 ? 14.287 5.031 -11.089 1.00 94.31 102 THR A CA 1
ATOM 830 C C . THR A 1 102 ? 14.928 5.804 -9.938 1.00 94.31 102 THR A C 1
ATOM 832 O O . THR A 1 102 ? 14.304 5.991 -8.897 1.00 94.31 102 THR A O 1
ATOM 835 N N . GLY A 1 103 ? 16.142 6.325 -10.132 1.00 95.75 103 GLY A N 1
ATOM 836 C CA . GLY A 1 103 ? 16.851 7.143 -9.150 1.00 95.75 103 GLY A CA 1
ATOM 837 C C . GLY A 1 103 ? 16.073 8.395 -8.739 1.00 95.75 103 GLY A C 1
ATOM 838 O O . GLY A 1 103 ? 15.973 8.681 -7.547 1.00 95.75 103 GLY A O 1
ATOM 839 N N . ILE A 1 104 ? 15.455 9.102 -9.692 1.00 96.31 104 ILE A N 1
ATOM 840 C CA . ILE A 1 104 ? 14.613 10.276 -9.406 1.00 96.31 104 ILE A CA 1
ATOM 841 C C . ILE A 1 104 ? 13.420 9.887 -8.524 1.00 96.31 104 ILE A C 1
ATOM 843 O O . ILE A 1 104 ? 13.157 10.557 -7.522 1.00 96.31 104 ILE A O 1
ATOM 847 N N . PHE A 1 105 ? 12.729 8.788 -8.843 1.00 95.19 105 PHE A N 1
ATOM 848 C CA . PHE A 1 105 ? 11.621 8.305 -8.014 1.00 95.19 105 PHE A CA 1
ATOM 849 C C . PHE A 1 105 ? 12.085 7.888 -6.617 1.00 95.19 105 PHE A C 1
ATOM 851 O O . PHE A 1 105 ? 11.433 8.244 -5.640 1.00 95.19 105 PHE A O 1
ATOM 858 N N . MET A 1 106 ? 13.227 7.206 -6.493 1.00 95.25 106 MET A N 1
ATOM 859 C CA . MET A 1 106 ? 13.781 6.800 -5.196 1.00 95.25 106 MET A CA 1
ATOM 860 C C . MET A 1 106 ? 14.096 8.004 -4.302 1.00 95.25 106 MET A C 1
ATOM 862 O O . MET A 1 106 ? 13.777 7.983 -3.113 1.00 95.25 106 MET A O 1
ATOM 866 N N . VAL A 1 107 ? 14.656 9.079 -4.866 1.00 96.56 107 VAL A N 1
ATOM 867 C CA . VAL A 1 107 ? 14.887 10.335 -4.133 1.00 96.56 107 VAL A CA 1
ATOM 868 C C . VAL A 1 107 ? 13.563 10.976 -3.709 1.00 96.56 107 VAL A C 1
ATOM 870 O O . VAL A 1 107 ? 13.437 11.415 -2.565 1.00 96.56 107 VAL A O 1
ATOM 873 N N . GLY A 1 108 ? 12.558 10.993 -4.590 1.00 94.38 108 GLY A N 1
ATOM 874 C CA . GLY A 1 108 ? 11.224 11.511 -4.274 1.00 94.38 108 GLY A CA 1
ATOM 875 C C . GLY A 1 108 ? 10.536 10.732 -3.149 1.00 94.38 108 GLY A C 1
ATOM 876 O O . GLY A 1 108 ? 10.037 11.331 -2.197 1.00 94.38 108 GLY A O 1
ATOM 877 N N . ILE A 1 109 ? 10.572 9.400 -3.210 1.00 93.50 109 ILE A N 1
ATOM 878 C CA . ILE A 1 109 ? 10.037 8.510 -2.171 1.00 93.50 109 ILE A CA 1
ATOM 879 C C . ILE A 1 109 ? 10.764 8.750 -0.849 1.00 93.50 109 ILE A C 1
ATOM 881 O O . ILE A 1 109 ? 10.119 8.940 0.180 1.00 93.50 109 ILE A O 1
ATOM 885 N N . TRP A 1 110 ? 12.097 8.805 -0.868 1.00 95.00 110 TRP A N 1
ATOM 886 C CA . TRP A 1 110 ? 12.896 9.088 0.323 1.00 95.00 110 TRP A CA 1
ATOM 887 C C . TRP A 1 110 ? 12.528 10.435 0.962 1.00 95.00 110 TRP A C 1
ATOM 889 O O . TRP A 1 110 ? 12.351 10.509 2.180 1.00 95.00 110 TRP A O 1
ATOM 899 N N . TYR A 1 111 ? 12.350 11.482 0.150 1.00 94.00 111 TYR A N 1
ATOM 900 C CA . TYR A 1 111 ? 11.924 12.801 0.618 1.00 94.00 111 TYR A CA 1
ATOM 901 C C . TYR A 1 111 ? 10.547 12.758 1.286 1.00 94.00 111 TYR A C 1
ATOM 903 O O . TYR A 1 111 ? 10.376 13.288 2.385 1.00 94.00 111 TYR A O 1
ATOM 911 N N . VAL A 1 112 ? 9.572 12.105 0.645 1.00 91.69 112 VAL A N 1
ATOM 912 C CA . VAL A 1 112 ? 8.217 11.968 1.193 1.00 91.69 112 VAL A CA 1
ATOM 913 C C . VAL A 1 112 ? 8.253 11.186 2.499 1.00 91.69 112 VAL A C 1
ATOM 915 O O . VAL A 1 112 ? 7.669 11.646 3.474 1.00 91.69 112 VAL A O 1
ATOM 918 N N . ILE A 1 113 ? 8.990 10.072 2.562 1.00 89.31 113 ILE A N 1
ATOM 919 C CA . ILE A 1 113 ? 9.108 9.260 3.780 1.00 89.31 113 ILE A CA 1
ATOM 920 C C . ILE A 1 113 ? 9.664 10.085 4.940 1.00 89.31 113 ILE A C 1
ATOM 922 O O . ILE A 1 113 ? 9.150 10.013 6.052 1.00 89.31 113 ILE A O 1
ATOM 926 N N . LYS A 1 114 ? 10.674 10.922 4.687 1.00 90.50 114 LYS A N 1
ATOM 927 C CA . LYS A 1 114 ? 11.233 11.825 5.703 1.00 90.50 114 LYS A CA 1
ATOM 928 C C . LYS A 1 114 ? 10.259 12.898 6.181 1.00 90.50 114 LYS A C 1
ATOM 930 O O . LYS A 1 114 ? 10.470 13.450 7.256 1.00 90.50 114 LYS A O 1
ATOM 935 N N . ARG A 1 115 ? 9.234 13.213 5.392 1.00 88.38 115 ARG A N 1
ATOM 936 C CA . ARG A 1 115 ? 8.246 14.255 5.683 1.00 88.38 115 ARG A CA 1
ATOM 937 C C . ARG A 1 115 ? 6.880 13.704 6.090 1.00 88.38 115 ARG A C 1
ATOM 939 O O . ARG A 1 115 ? 5.964 14.492 6.323 1.00 88.38 115 ARG A O 1
ATOM 946 N N . LEU A 1 116 ? 6.736 12.382 6.177 1.00 84.00 116 LEU A N 1
ATOM 947 C CA . LEU A 1 116 ? 5.510 11.761 6.651 1.00 84.00 116 LEU A CA 1
ATOM 948 C C . LEU A 1 116 ? 5.250 12.206 8.099 1.00 84.00 116 LEU A C 1
ATOM 950 O O . LEU A 1 116 ? 6.141 12.089 8.941 1.00 84.00 116 LEU A O 1
ATOM 954 N N . PRO A 1 117 ? 4.057 12.740 8.396 1.00 73.25 117 PRO A N 1
ATOM 955 C CA . PRO A 1 117 ? 3.687 13.081 9.760 1.00 73.25 117 PRO A CA 1
ATOM 956 C C . PRO A 1 117 ? 3.557 11.811 10.610 1.00 73.25 117 PRO A C 1
ATOM 958 O O . PRO A 1 117 ? 2.998 10.809 10.157 1.00 73.25 117 PRO A O 1
ATOM 961 N N . GLU A 1 118 ? 4.038 11.882 11.852 1.00 70.44 118 GLU A N 1
ATOM 962 C CA . GLU A 1 118 ? 3.781 10.882 12.892 1.00 70.44 118 GLU A CA 1
ATOM 963 C C . GLU A 1 118 ? 2.258 10.712 13.031 1.00 70.44 118 GLU A C 1
ATOM 965 O O . GLU A 1 118 ? 1.527 11.638 13.381 1.00 70.44 118 GLU A O 1
ATOM 970 N N . THR A 1 119 ? 1.757 9.535 12.663 1.00 63.22 119 THR A N 1
ATOM 971 C CA . THR A 1 119 ? 0.319 9.224 12.579 1.00 63.22 119 THR A CA 1
ATOM 972 C C . THR A 1 119 ? -0.311 8.830 13.911 1.00 63.22 119 THR A C 1
ATOM 974 O O . THR A 1 119 ? -1.483 8.457 13.945 1.00 63.22 119 THR A O 1
ATOM 977 N N . TYR A 1 120 ? 0.445 8.896 15.001 1.00 62.09 120 TYR A N 1
ATOM 978 C CA . TYR A 1 120 ? -0.001 8.450 16.309 1.00 62.09 120 TYR A CA 1
ATOM 979 C C . TYR A 1 120 ? -0.359 9.670 17.152 1.00 62.09 120 TYR A C 1
ATOM 981 O O . TYR A 1 120 ? 0.520 10.435 17.540 1.00 62.09 120 TYR A O 1
ATOM 989 N N . LEU A 1 121 ? -1.652 9.840 17.448 1.00 61.81 121 LEU A N 1
ATOM 990 C CA . LEU A 1 121 ? -2.029 10.596 18.640 1.00 61.81 121 LEU A CA 1
ATOM 991 C C . LEU A 1 121 ? -1.352 9.897 19.817 1.00 61.81 121 LEU A C 1
ATOM 993 O O . LEU A 1 121 ? -1.497 8.680 19.978 1.00 61.81 121 LEU A O 1
ATOM 997 N N . SER A 1 122 ? -0.588 10.639 20.611 1.00 68.94 122 SER A N 1
ATOM 998 C CA . SER A 1 122 ? 0.031 10.079 21.804 1.00 68.94 122 SER A CA 1
ATOM 999 C C . SER A 1 122 ? -1.058 9.485 22.701 1.00 68.94 122 SER A C 1
ATOM 1001 O O . SER A 1 122 ? -2.158 10.035 22.818 1.00 68.94 122 SER A O 1
ATOM 1003 N N . GLY A 1 123 ? -0.761 8.374 23.381 1.00 73.75 123 GLY A N 1
ATOM 1004 C CA . GLY A 1 123 ? -1.692 7.768 24.339 1.00 73.75 123 GLY A CA 1
ATOM 1005 C C . GLY A 1 123 ? -2.208 8.781 25.371 1.00 73.75 123 GLY A C 1
ATOM 1006 O O . GLY A 1 123 ? -3.370 8.737 25.754 1.00 73.75 123 GLY A O 1
ATOM 1007 N N . SER A 1 124 ? -1.395 9.773 25.744 1.00 78.81 124 SER A N 1
ATOM 1008 C CA . SER A 1 124 ? -1.817 10.868 26.624 1.00 78.81 124 SER A CA 1
ATOM 1009 C C . SER A 1 124 ? -2.862 11.796 25.992 1.00 78.81 124 SER A C 1
ATOM 1011 O O . SER A 1 124 ? -3.818 12.186 26.656 1.00 78.81 124 SER A O 1
ATOM 1013 N N . GLU A 1 125 ? -2.708 12.132 24.710 1.00 79.44 125 GLU A N 1
ATOM 1014 C CA . GLU A 1 125 ? -3.609 13.037 23.984 1.00 79.44 125 GLU A CA 1
ATOM 1015 C C . GLU A 1 125 ? -4.972 12.382 23.736 1.00 79.44 125 GLU A C 1
ATOM 1017 O O . GLU A 1 125 ? -6.012 13.028 23.869 1.00 79.44 125 GLU A O 1
ATOM 1022 N N . THR A 1 126 ? -4.987 11.078 23.439 1.00 75.88 126 THR A N 1
ATOM 1023 C CA . THR A 1 126 ? -6.240 10.316 23.290 1.00 75.88 126 THR A CA 1
ATOM 1024 C C . THR A 1 126 ? -7.043 10.273 24.591 1.00 75.88 126 THR A C 1
ATOM 1026 O O . THR A 1 126 ? -8.259 10.475 24.568 1.00 75.88 126 THR A O 1
ATOM 1029 N N . VAL A 1 127 ? -6.372 10.095 25.734 1.00 80.62 127 VAL A N 1
ATOM 1030 C CA . VAL A 1 127 ? -7.009 10.122 27.058 1.00 80.62 127 VAL A CA 1
ATOM 1031 C C . VAL A 1 127 ? -7.583 11.504 27.367 1.00 80.62 127 VAL A C 1
ATOM 1033 O O . VAL A 1 127 ? -8.707 11.597 27.860 1.00 80.62 127 VAL A O 1
ATOM 1036 N N . GLU A 1 128 ? -6.863 12.582 27.051 1.00 84.31 128 GLU A N 1
ATOM 1037 C CA . GLU A 1 128 ? -7.352 13.946 27.274 1.00 84.31 128 GLU A CA 1
ATOM 1038 C C . GLU A 1 128 ? -8.599 14.254 26.426 1.00 84.31 128 GLU A C 1
ATOM 1040 O O . GLU A 1 128 ? -9.579 14.812 26.928 1.00 84.31 128 GLU A O 1
ATOM 1045 N N . LEU A 1 129 ? -8.602 13.849 25.151 1.00 79.06 129 LEU A N 1
ATOM 1046 C CA . LEU A 1 129 ? -9.760 13.997 24.265 1.00 79.06 129 LEU A CA 1
ATOM 1047 C C . LEU A 1 129 ? -10.969 13.203 24.772 1.00 79.06 129 LEU A C 1
ATOM 1049 O O . LEU A 1 129 ? -12.081 13.734 24.792 1.00 79.06 129 LEU A O 1
ATOM 1053 N N . TYR A 1 130 ? -10.751 11.972 25.241 1.00 77.19 130 TYR A N 1
ATOM 1054 C CA . TYR A 1 130 ? -11.800 11.151 25.843 1.00 77.19 130 TYR A CA 1
ATOM 1055 C C . TYR A 1 130 ? -12.390 11.803 27.099 1.00 77.19 130 TYR A C 1
ATOM 1057 O O . TYR A 1 130 ? -13.609 11.902 27.238 1.00 77.19 130 TYR A O 1
ATOM 1065 N N . GLN A 1 131 ? -11.545 12.310 28.001 1.00 84.06 131 GLN A N 1
ATOM 1066 C CA . GLN A 1 131 ? -12.002 12.993 29.214 1.00 84.06 131 GLN A CA 1
ATOM 1067 C C . GLN A 1 131 ? -12.844 14.233 28.889 1.00 84.06 131 GLN A C 1
ATOM 1069 O O . GLN A 1 131 ? -13.884 14.443 29.517 1.00 84.06 131 GLN A O 1
ATOM 1074 N N . LYS A 1 132 ? -12.447 15.018 27.879 1.00 84.25 132 LYS A N 1
ATOM 1075 C CA . LYS A 1 132 ? -13.222 16.175 27.401 1.00 84.25 132 LYS A CA 1
ATOM 1076 C C . LYS A 1 132 ? -14.575 15.761 26.819 1.00 84.25 132 LYS A C 1
ATOM 1078 O O . LYS A 1 132 ? -15.583 16.372 27.167 1.00 84.25 132 LYS A O 1
ATOM 1083 N N . ALA A 1 133 ? -14.613 14.715 25.994 1.00 80.12 133 ALA A N 1
ATOM 1084 C CA . ALA A 1 133 ? -15.856 14.184 25.429 1.00 80.12 133 ALA A CA 1
ATOM 1085 C C . ALA A 1 133 ? -16.801 13.627 26.512 1.00 80.12 133 ALA A C 1
ATOM 1087 O O . ALA A 1 133 ? -18.012 13.839 26.469 1.00 80.12 133 ALA A O 1
ATOM 1088 N N . ARG A 1 134 ? -16.254 12.967 27.540 1.00 82.25 134 ARG A N 1
ATOM 1089 C CA . ARG A 1 134 ? -17.033 12.474 28.683 1.00 82.25 134 ARG A CA 1
ATOM 1090 C C . ARG A 1 134 ? -17.615 13.617 29.514 1.00 82.25 134 ARG A C 1
ATOM 1092 O O . ARG A 1 134 ? -18.761 13.535 29.951 1.00 82.25 134 ARG A O 1
ATOM 1099 N N . ALA A 1 135 ? -16.844 14.682 29.729 1.00 85.00 135 ALA A N 1
ATOM 1100 C CA . ALA A 1 135 ? -17.306 15.858 30.458 1.00 85.00 135 ALA A CA 1
ATOM 1101 C C . ALA A 1 135 ? -18.450 16.581 29.724 1.00 85.00 135 ALA A C 1
ATOM 1103 O O . ALA A 1 135 ? -19.443 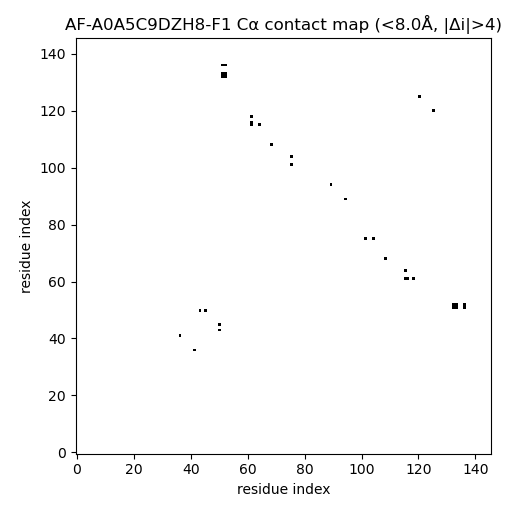16.930 30.362 1.00 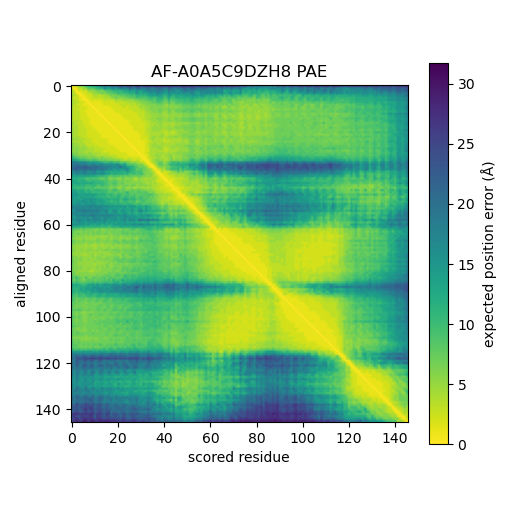85.00 135 ALA A O 1
ATOM 1104 N N . SER A 1 136 ? -18.355 16.746 28.398 1.00 78.88 136 SER A N 1
ATOM 1105 C CA . SER A 1 136 ? -19.421 17.367 27.596 1.00 78.88 136 SER A CA 1
ATOM 1106 C C . SER A 1 136 ? -20.685 16.506 27.515 1.00 78.88 136 SER A C 1
ATOM 1108 O O . SER A 1 136 ? -21.794 17.033 27.576 1.00 78.88 136 SER A O 1
ATOM 1110 N N . SER A 1 137 ? -20.541 15.179 27.444 1.00 76.06 137 SER A N 1
ATOM 1111 C CA . SER A 1 137 ? -21.681 14.258 27.514 1.00 76.06 137 SER A CA 1
ATOM 1112 C C . SER A 1 137 ? -22.420 14.377 28.848 1.00 76.06 137 SER A C 1
ATOM 1114 O O . SER A 1 137 ? -23.645 14.454 28.866 1.00 76.06 137 SER A O 1
ATOM 1116 N N . LYS A 1 138 ? -21.684 14.429 29.966 1.00 77.06 138 LYS A N 1
ATOM 1117 C CA . LYS A 1 138 ? -22.271 14.500 31.311 1.00 77.06 138 LYS A CA 1
ATOM 1118 C C . LYS A 1 138 ? -22.972 15.836 31.585 1.00 77.06 138 LYS A C 1
ATOM 1120 O O . LYS A 1 138 ? -23.949 15.866 32.326 1.00 77.06 138 LYS A O 1
ATOM 1125 N N . SER A 1 139 ? -22.501 16.940 30.996 1.00 73.12 139 SER A N 1
ATOM 1126 C CA . SER A 1 139 ? -23.222 18.218 31.079 1.00 73.12 139 SER A CA 1
ATOM 1127 C C . SER A 1 139 ? -24.503 18.216 30.246 1.00 73.12 139 SER A C 1
ATOM 1129 O O . SER A 1 139 ? -25.482 18.824 30.659 1.00 73.12 139 SER A O 1
ATOM 1131 N N . SER A 1 140 ? -24.515 17.536 29.092 1.00 67.25 140 SER A N 1
ATOM 1132 C CA . SER A 1 140 ? -25.713 17.425 28.248 1.00 67.25 140 SER A CA 1
ATOM 1133 C C . SER A 1 140 ? -26.828 16.643 28.944 1.00 67.25 140 SER A C 1
ATOM 1135 O O . SER A 1 140 ? -27.962 17.105 28.954 1.00 67.25 140 SER A O 1
ATOM 1137 N N . SER A 1 141 ? -26.509 15.515 29.590 1.00 64.81 141 SER A N 1
ATOM 1138 C CA . SER A 1 141 ? -27.508 14.724 30.325 1.00 64.81 141 SER A CA 1
ATOM 1139 C C . SER A 1 141 ? -28.073 15.476 31.535 1.00 64.81 141 SER A C 1
ATOM 1141 O O . SER A 1 141 ? -29.267 15.421 31.792 1.00 64.81 141 SER A O 1
ATOM 1143 N N . ALA A 1 142 ? -27.243 16.257 32.237 1.00 68.25 142 ALA A N 1
ATOM 1144 C CA . ALA A 1 142 ? -27.688 17.072 33.370 1.00 68.25 142 ALA A CA 1
ATOM 1145 C C . ALA A 1 142 ? -28.633 18.225 32.974 1.00 68.25 142 ALA A C 1
ATOM 1147 O O . ALA A 1 142 ? -29.392 18.700 33.813 1.00 68.25 142 ALA A O 1
ATOM 1148 N N . HIS A 1 143 ? -28.583 18.688 31.720 1.00 60.84 143 HIS A N 1
ATOM 1149 C CA . HIS A 1 143 ? -29.515 19.685 31.184 1.00 60.84 143 HIS A CA 1
ATOM 1150 C C . HIS A 1 143 ? -30.820 19.081 30.658 1.00 60.84 143 HIS A C 1
ATOM 1152 O O . HIS A 1 143 ? -31.802 19.802 30.544 1.00 60.84 143 HIS A O 1
ATOM 1158 N N . GLU A 1 144 ? -30.832 17.794 30.320 1.00 58.78 144 GLU A N 1
ATOM 1159 C CA . GLU A 1 144 ? -32.026 17.091 29.837 1.00 58.78 144 GLU A CA 1
ATOM 1160 C C . GLU A 1 144 ? -32.873 16.529 30.995 1.00 58.78 144 GLU A C 1
ATOM 1162 O O . GLU A 1 144 ? -34.068 16.292 30.840 1.00 58.78 144 GLU A O 1
ATOM 1167 N N . GLU A 1 145 ? -32.266 16.378 32.176 1.00 57.41 145 GLU A N 1
ATOM 1168 C CA . GLU A 1 145 ? -32.919 15.960 33.424 1.00 57.41 145 GLU A CA 1
ATOM 1169 C C . GLU A 1 145 ? -33.432 17.128 34.304 1.00 57.41 145 GLU A C 1
ATOM 1171 O O . GLU A 1 145 ? -34.039 16.869 35.347 1.00 57.41 145 GLU A O 1
ATOM 1176 N N . ALA A 1 146 ? -33.207 18.394 33.915 1.00 52.56 146 ALA A N 1
ATOM 1177 C CA . ALA A 1 146 ? -33.597 19.609 34.657 1.00 52.56 146 ALA A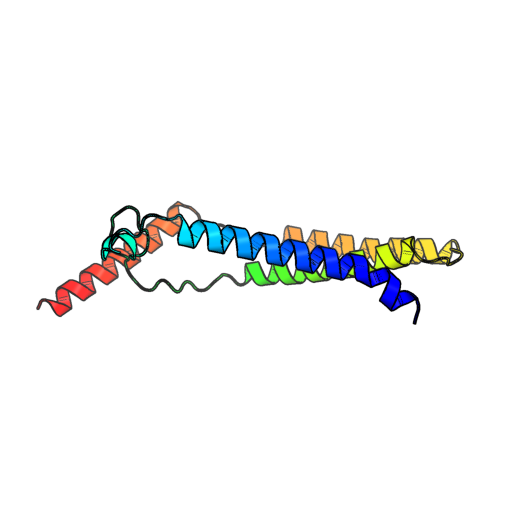 CA 1
ATOM 1178 C C . ALA A 1 146 ? -34.724 20.390 33.962 1.00 52.56 146 ALA A C 1
ATOM 1180 O O . ALA A 1 146 ? -35.614 20.893 34.688 1.00 52.56 146 ALA A O 1
#

Secondary structure (DSSP, 8-state):
-HHHHHTHHHHHHHHHHHHHHHHHHHHHHHHS------HHHHS--STTSPP-S-S-----THHHHHHHHHHHHHHHHHHHHHHHH------HHHHHHHHHHHHHHHHHHHHHHHH-------HHHHHHHHHHHHHHHHHHHHHH--

Nearest PDB structures (foldseek):
  8vb0-assembly1_H-2  TM=5.858E-01  e=9.387E+00  Pectobacterium phage PhiM1
  8vb0-assembly1_H-4  TM=5.858E-01  e=9.387E+00  Pectobacterium phage PhiM1
  8vb0-assembly1_H-6  TM=5.858E-01  e=9.387E+00  Pectobacterium phage PhiM1
  8vb0-assembly1_H-8  TM=5.858E-01  e=9.387E+00  Pectobacterium phage PhiM1

Mean predicted aligned error: 9.73 Å

Sequence (146 aa):
MRLFIDFIPVLI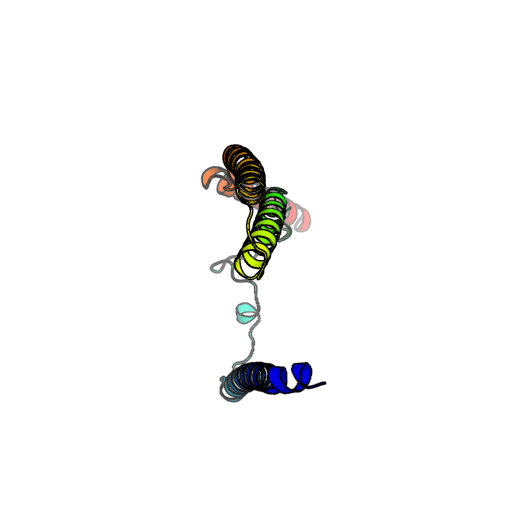WAMLAAVLVIVMLFASWVLRPHVLQNSEKTSTYECGEEPIGPARVSFPYNYLTYTILFLVVDVLGAFLWLLSSSSLRFTEITVWQFILFTGIFMVGIWYVIKRLPETYLSGSETVELYQKARASSKSSSAHEEA